Protein AF-A0A7S1ERG4-F1 (afdb_monomer_lite)

Foldseek 3Di:
DDDDPDDDDDDDDDDDDDPVVVVLLPCLQDPVVLVVCLVVLLPDDADDDDPVNVCVLPVDPDQVSLLVVQLVCLSRVLSVLSNLLVCLCVDPPCSVVDPVSVVVSSLSSSLSSVSVVQDRRDGPVSSVVSVVSVVVSVVVPPD

Sequence (143 aa):
MVGVVELGRRMGASVGGTALGKGIVQNVTENREAMELLPQYARLRQTPMSLSTLLDFGLHPTPARVLLSAKFLHHELAVRLAHRAHELAALPLGLSGARSVKKVRRMYEASFAAMLALPRPKDNSTEMVLADTLTTMLHKHED

Structure (mmCIF, N/CA/C/O backbone):
data_AF-A0A7S1ERG4-F1
#
_entry.id   AF-A0A7S1ERG4-F1
#
loop_
_atom_site.group_PDB
_atom_site.id
_atom_site.type_symbol
_atom_site.label_atom_id
_atom_site.label_alt_id
_atom_site.label_comp_id
_atom_site.label_asym_id
_atom_site.label_entity_id
_atom_site.label_seq_id
_atom_site.pdbx_PDB_ins_code
_atom_site.Cartn_x
_atom_site.Cartn_y
_atom_site.Cartn_z
_atom_site.occupancy
_atom_site.B_iso_or_equiv
_atom_site.auth_seq_id
_atom_site.auth_comp_id
_atom_site.auth_asym_id
_atom_site.auth_atom_id
_atom_site.pdbx_PDB_model_num
ATOM 1 N N . MET A 1 1 ? -5.151 23.966 -36.530 1.00 38.12 1 MET A N 1
ATOM 2 C CA . MET A 1 1 ? -4.372 23.344 -35.440 1.00 38.12 1 MET A CA 1
ATOM 3 C C . MET A 1 1 ? -5.340 22.547 -34.574 1.00 38.12 1 MET A C 1
ATOM 5 O O . MET A 1 1 ? -5.814 23.037 -33.563 1.00 38.12 1 MET A O 1
ATOM 9 N N . VAL A 1 2 ? -5.735 21.370 -35.064 1.00 35.53 2 VAL A N 1
ATOM 10 C CA . VAL A 1 2 ? -6.623 20.403 -34.400 1.00 35.53 2 VAL A CA 1
ATOM 11 C C . VAL A 1 2 ? -6.196 19.038 -34.932 1.00 35.53 2 VAL A C 1
ATOM 13 O O . VAL A 1 2 ? -6.111 18.889 -36.149 1.00 35.53 2 VAL A O 1
ATOM 16 N N . GLY A 1 3 ? -5.908 18.076 -34.057 1.00 31.20 3 GLY A N 1
ATOM 17 C CA . GLY A 1 3 ? -5.756 16.681 -34.469 1.00 31.20 3 GLY A CA 1
ATOM 18 C C . GLY A 1 3 ? -4.662 15.922 -33.737 1.00 31.20 3 GLY A C 1
ATOM 19 O O . GLY A 1 3 ? -3.570 15.823 -34.273 1.00 31.20 3 GLY A O 1
ATOM 20 N N . VAL A 1 4 ? -4.991 15.357 -32.569 1.00 36.06 4 VAL A N 1
ATOM 21 C CA . VAL A 1 4 ? -4.544 14.015 -32.135 1.00 36.06 4 VAL A CA 1
ATOM 22 C C . VAL A 1 4 ? -5.571 13.465 -31.126 1.00 36.06 4 VAL A C 1
ATOM 24 O O . VAL A 1 4 ? -5.299 13.329 -29.940 1.00 36.06 4 VAL A O 1
ATOM 27 N N . VAL A 1 5 ? -6.795 13.197 -31.576 1.00 41.62 5 VAL A N 1
AT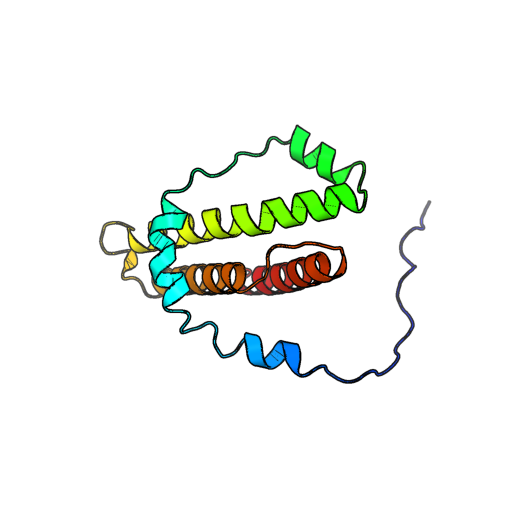OM 28 C CA . VAL A 1 5 ? -7.753 12.341 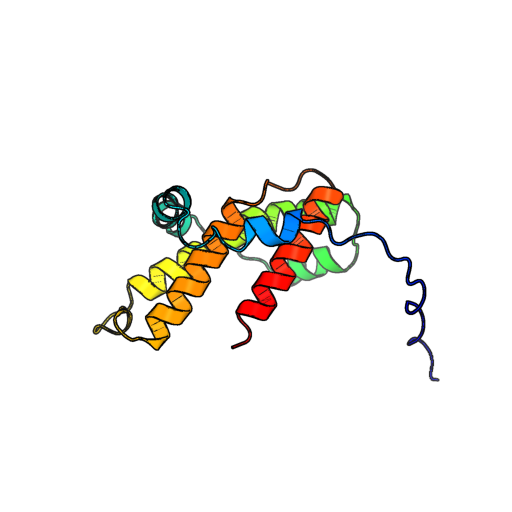-30.856 1.00 41.62 5 VAL A CA 1
ATOM 29 C C . VAL A 1 5 ? -8.455 11.533 -31.935 1.00 41.62 5 VAL A C 1
ATOM 31 O O . VAL A 1 5 ? -9.449 12.010 -32.450 1.00 41.62 5 VAL A O 1
ATOM 34 N N . GLU A 1 6 ? -7.852 10.423 -32.375 1.00 37.47 6 GLU A N 1
ATOM 35 C CA . GLU A 1 6 ? -8.539 9.294 -33.031 1.00 37.47 6 GLU A CA 1
ATOM 36 C C . GLU A 1 6 ? -7.516 8.187 -33.371 1.00 37.47 6 GLU A C 1
ATOM 38 O O . GLU A 1 6 ? -7.016 8.109 -34.490 1.00 37.47 6 GLU A O 1
ATOM 43 N N . LEU A 1 7 ? -7.163 7.312 -32.424 1.00 36.34 7 LEU A N 1
ATOM 44 C CA . LEU A 1 7 ? -6.652 5.984 -32.788 1.00 36.34 7 LEU A CA 1
ATOM 45 C C . LEU A 1 7 ? -6.818 5.007 -31.624 1.00 36.34 7 LEU A C 1
ATOM 47 O O . LEU A 1 7 ? -6.097 5.070 -30.635 1.00 36.34 7 LEU A O 1
ATOM 51 N N . GLY A 1 8 ? -7.788 4.101 -31.741 1.00 33.22 8 GLY A N 1
ATOM 52 C CA . GLY A 1 8 ? -7.941 3.011 -30.774 1.00 33.22 8 GLY A CA 1
ATOM 53 C C . GLY A 1 8 ? -9.320 2.368 -30.689 1.00 33.22 8 GLY A C 1
ATOM 54 O O . GLY A 1 8 ? -9.494 1.419 -29.932 1.00 33.22 8 GLY A O 1
ATOM 55 N N . ARG A 1 9 ? -10.314 2.826 -31.459 1.00 40.31 9 ARG A N 1
ATOM 56 C CA . ARG A 1 9 ? -11.642 2.205 -31.489 1.00 40.31 9 ARG A CA 1
ATOM 57 C C . ARG A 1 9 ? -11.854 1.454 -32.799 1.00 40.31 9 ARG A C 1
ATOM 59 O O . ARG A 1 9 ? -12.302 2.055 -33.766 1.00 40.31 9 ARG A O 1
ATOM 66 N N . ARG A 1 10 ? -11.548 0.148 -32.802 1.00 38.62 10 ARG A N 1
ATOM 67 C CA . ARG A 1 10 ? -12.220 -0.938 -33.560 1.00 38.62 10 ARG A CA 1
ATOM 68 C C . ARG A 1 10 ? -11.312 -2.163 -33.663 1.00 38.62 10 ARG A C 1
ATOM 70 O O . ARG A 1 10 ? -10.428 -2.181 -34.499 1.00 38.62 10 ARG A O 1
ATOM 77 N N . MET A 1 11 ? -11.603 -3.193 -32.873 1.00 36.84 11 MET A N 1
ATOM 78 C CA . MET A 1 11 ? -11.817 -4.568 -33.347 1.00 36.84 11 MET A CA 1
ATOM 79 C C . MET A 1 11 ? -12.467 -5.344 -32.199 1.00 36.84 11 MET A C 1
ATOM 81 O O . MET A 1 11 ? -11.810 -5.778 -31.260 1.00 36.84 11 MET A O 1
ATOM 85 N N . GLY A 1 12 ? -13.794 -5.463 -32.259 1.00 34.94 12 GLY A N 1
ATOM 86 C CA . GLY A 1 12 ? -14.520 -6.447 -31.473 1.00 34.94 12 GLY A CA 1
ATOM 87 C C . GLY A 1 12 ? -14.292 -7.816 -32.097 1.00 34.94 12 GLY A C 1
ATOM 88 O O . GLY A 1 12 ? -14.800 -8.089 -33.180 1.00 34.94 12 GLY A O 1
ATOM 89 N N . ALA A 1 13 ? -13.534 -8.658 -31.406 1.00 34.44 13 ALA A N 1
ATOM 90 C CA . ALA A 1 13 ? -13.564 -10.097 -31.581 1.00 34.44 13 ALA A CA 1
ATOM 91 C C . ALA A 1 13 ? -13.995 -10.693 -30.241 1.00 34.44 13 ALA A C 1
ATOM 93 O O . ALA A 1 13 ? -13.302 -10.585 -29.232 1.00 34.44 13 ALA A O 1
ATOM 94 N N . SER A 1 14 ? -15.197 -11.261 -30.253 1.00 42.09 14 SER A N 1
ATOM 95 C CA . SER A 1 14 ? -15.728 -12.143 -29.223 1.00 42.09 14 SER A CA 1
ATOM 96 C C . SER A 1 14 ? -14.719 -13.256 -28.926 1.00 42.09 14 SER A C 1
ATOM 98 O O . SER A 1 14 ? -14.499 -14.126 -29.766 1.00 42.09 14 SER A O 1
ATOM 100 N N . VAL A 1 15 ? -14.117 -13.228 -27.737 1.00 41.00 15 VAL A N 1
ATOM 101 C CA . VAL A 1 15 ? -13.436 -14.375 -27.128 1.00 41.00 15 VAL A CA 1
ATOM 102 C C . VAL A 1 15 ? -13.878 -14.422 -25.669 1.00 41.00 15 VAL A C 1
ATOM 104 O O . VAL A 1 15 ? -13.925 -13.400 -24.987 1.00 41.00 15 VAL A O 1
ATOM 107 N N . GLY A 1 16 ? -14.321 -15.609 -25.261 1.00 33.12 16 GLY A N 1
ATOM 108 C CA . GLY A 1 16 ? -15.156 -15.864 -24.096 1.00 33.12 16 GLY A CA 1
ATOM 109 C C . GLY A 1 16 ? -14.672 -15.246 -22.788 1.00 33.12 16 GLY A C 1
ATOM 110 O O . GLY A 1 16 ? -13.482 -15.163 -22.504 1.00 33.12 16 GLY A O 1
ATOM 111 N N . GLY A 1 17 ? -15.651 -14.860 -21.968 1.00 33.78 17 GLY A N 1
ATOM 112 C CA . GLY A 1 17 ? -15.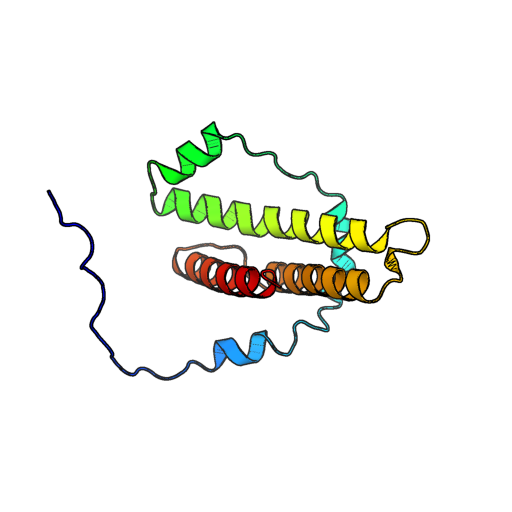440 -14.449 -20.589 1.00 33.78 17 GLY A CA 1
ATOM 113 C C . GLY A 1 17 ? -14.706 -15.538 -19.814 1.00 33.78 17 GLY A C 1
ATOM 114 O O . GLY A 1 17 ? -15.290 -16.547 -19.420 1.00 33.78 17 GLY A O 1
ATOM 115 N N . THR A 1 18 ? -13.416 -15.313 -19.597 1.00 37.62 18 THR A N 1
ATOM 116 C CA . THR A 1 18 ? -12.557 -16.158 -18.783 1.00 37.62 18 THR A CA 1
ATOM 117 C C . THR A 1 18 ? -13.064 -16.132 -17.343 1.00 37.62 18 THR A C 1
ATOM 119 O O . THR A 1 18 ? -12.978 -15.124 -16.641 1.00 37.62 18 THR A O 1
ATOM 122 N N . ALA A 1 19 ? -13.585 -17.270 -16.889 1.00 39.44 19 ALA A N 1
ATOM 123 C CA . ALA A 1 19 ? -14.109 -17.509 -15.545 1.00 39.44 19 ALA A CA 1
ATOM 124 C C . ALA A 1 19 ? -13.084 -17.303 -14.401 1.00 39.44 19 ALA A C 1
ATOM 126 O O . ALA A 1 19 ? -13.444 -17.405 -13.231 1.00 39.44 19 ALA A O 1
ATOM 127 N N . LEU A 1 20 ? -11.828 -16.960 -14.714 1.00 44.00 20 LEU A N 1
ATOM 128 C CA . LEU A 1 20 ? -10.751 -16.722 -13.748 1.00 44.00 20 LEU A CA 1
ATOM 129 C C . LEU A 1 20 ? -10.942 -15.436 -12.924 1.00 44.00 20 LEU A C 1
ATOM 131 O O . LEU A 1 20 ? -10.543 -15.393 -11.765 1.00 44.00 20 LEU A O 1
ATOM 135 N N . GLY A 1 21 ? -11.604 -14.410 -13.472 1.00 35.16 21 GLY A N 1
ATOM 136 C CA . GLY A 1 21 ? -11.796 -13.131 -12.771 1.00 35.16 21 GLY A CA 1
ATOM 137 C C . GLY A 1 21 ? -12.912 -13.140 -11.719 1.00 35.16 21 GLY A C 1
ATOM 138 O O . GLY A 1 21 ? -12.869 -12.370 -10.764 1.00 35.16 21 GLY A O 1
ATOM 139 N N . LYS A 1 22 ? -13.913 -14.021 -11.856 1.00 35.56 22 LYS A N 1
ATOM 140 C CA . LYS A 1 22 ? -15.075 -14.054 -10.945 1.00 35.56 22 LYS A CA 1
ATOM 141 C C . LYS A 1 22 ? -14.810 -14.836 -9.654 1.00 35.56 22 LYS A C 1
ATOM 143 O O . LYS A 1 22 ? -15.377 -14.488 -8.624 1.00 35.56 22 LYS A O 1
ATOM 148 N N . GLY A 1 23 ? -13.928 -15.839 -9.691 1.00 30.53 23 GLY A N 1
ATOM 149 C CA . GLY A 1 23 ? -13.606 -16.675 -8.526 1.00 30.53 23 GLY A CA 1
ATOM 150 C C . GLY A 1 23 ? -12.715 -15.993 -7.482 1.00 30.53 23 GLY A C 1
ATOM 151 O O . GLY A 1 23 ? -12.801 -16.311 -6.302 1.00 30.53 23 GLY A O 1
ATOM 152 N N . ILE A 1 24 ? -11.900 -15.015 -7.889 1.00 48.56 24 ILE A N 1
ATOM 153 C CA . ILE A 1 24 ? -10.972 -14.322 -6.980 1.00 48.56 24 ILE A CA 1
ATOM 154 C C . ILE A 1 24 ? -11.717 -13.311 -6.097 1.00 48.56 24 ILE A C 1
ATOM 156 O O . ILE A 1 24 ? -11.349 -13.100 -4.947 1.00 48.56 24 ILE A O 1
ATOM 160 N N . VAL A 1 25 ? -12.799 -12.708 -6.599 1.00 49.03 25 VAL A N 1
ATOM 161 C CA . VAL A 1 25 ? -13.449 -11.555 -5.951 1.00 49.03 25 VAL A CA 1
ATOM 162 C C . VAL A 1 25 ? -14.399 -11.958 -4.814 1.00 49.03 25 VAL A C 1
ATOM 164 O O . VAL A 1 25 ? -14.637 -11.147 -3.923 1.00 49.03 25 VAL A O 1
ATOM 167 N N . GLN A 1 26 ? -14.903 -13.199 -4.787 1.00 40.25 26 GLN A N 1
ATOM 168 C CA . GLN A 1 26 ? -15.856 -13.644 -3.756 1.00 40.25 26 GLN A CA 1
ATOM 169 C C . GLN A 1 26 ? -15.209 -14.202 -2.473 1.00 40.25 26 GLN A C 1
ATOM 171 O O . GLN A 1 26 ? -15.888 -14.267 -1.457 1.00 40.25 26 GLN A O 1
ATOM 176 N N . ASN A 1 27 ? -13.901 -14.495 -2.469 1.00 40.78 27 ASN A N 1
ATOM 177 C CA . ASN A 1 27 ? -13.188 -15.026 -1.291 1.00 40.78 27 ASN A CA 1
ATOM 178 C C . ASN A 1 27 ? -12.318 -13.989 -0.547 1.00 40.78 27 ASN A C 1
ATOM 180 O O . ASN A 1 27 ? -11.634 -14.327 0.416 1.00 40.78 27 ASN A O 1
ATOM 184 N N . VAL A 1 28 ? -12.332 -12.711 -0.950 1.00 51.66 28 VAL A N 1
ATOM 185 C CA . VAL A 1 28 ? -11.451 -11.666 -0.370 1.00 51.66 28 VAL A CA 1
ATOM 186 C C . VAL A 1 28 ? -11.854 -11.274 1.063 1.00 51.66 28 VAL A C 1
ATOM 188 O O . VAL A 1 28 ? -11.113 -10.583 1.755 1.00 51.66 28 VAL A O 1
ATOM 191 N N . THR A 1 29 ? -13.007 -11.734 1.551 1.00 45.31 29 THR A N 1
ATOM 192 C CA . THR A 1 29 ? -13.503 -11.410 2.897 1.00 45.31 29 THR A CA 1
ATOM 193 C C . THR A 1 29 ? -12.907 -12.293 4.005 1.00 45.31 29 THR A C 1
ATOM 195 O O . THR A 1 29 ? -13.053 -11.953 5.173 1.00 45.31 29 THR A O 1
ATOM 198 N N . GLU A 1 30 ? 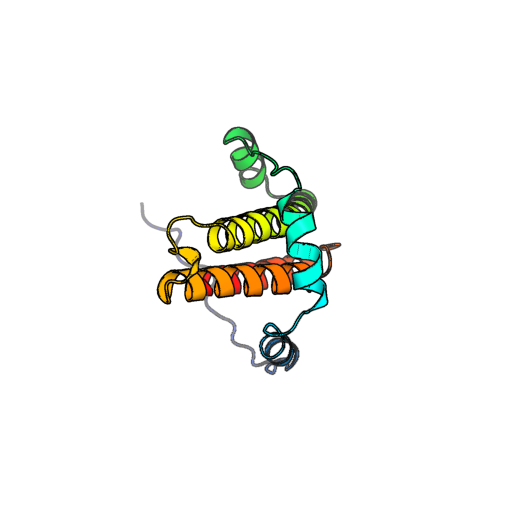-12.165 -13.361 3.683 1.00 54.50 30 GLU A N 1
ATOM 199 C CA . GLU A 1 30 ? -11.639 -14.297 4.694 1.00 54.50 30 GLU A CA 1
ATOM 200 C C . GLU A 1 30 ? -10.189 -14.741 4.444 1.00 54.50 30 GLU A C 1
ATOM 202 O O . GLU A 1 30 ? -9.818 -15.875 4.738 1.00 54.50 30 GLU A O 1
ATOM 207 N N . ASN A 1 31 ? -9.310 -13.867 3.939 1.00 71.75 31 ASN A N 1
ATOM 208 C CA . ASN A 1 31 ? -7.881 -14.194 3.973 1.00 71.75 31 ASN A CA 1
ATOM 209 C C . ASN A 1 31 ? -7.323 -13.953 5.389 1.00 71.75 31 ASN A C 1
ATOM 211 O O . ASN A 1 31 ? -6.732 -12.911 5.685 1.00 71.75 31 ASN A O 1
ATOM 215 N N . ARG A 1 32 ? -7.569 -14.920 6.282 1.00 84.06 32 ARG A N 1
ATOM 216 C CA . ARG A 1 32 ? -7.088 -14.916 7.671 1.00 84.06 32 ARG A CA 1
ATOM 217 C C . ARG A 1 32 ? -5.572 -14.725 7.739 1.00 84.06 32 ARG A C 1
ATOM 219 O O . ARG A 1 32 ? -5.107 -13.937 8.556 1.00 84.06 32 ARG A O 1
ATOM 226 N N . GLU A 1 33 ? -4.831 -15.367 6.838 1.00 90.12 33 GLU A N 1
ATOM 227 C CA . GLU A 1 33 ? -3.371 -15.246 6.755 1.00 90.12 33 GLU A CA 1
ATOM 228 C C . GLU A 1 33 ? -2.950 -13.802 6.459 1.00 90.12 33 GLU A C 1
ATOM 230 O O . GLU A 1 33 ? -2.071 -13.255 7.123 1.00 90.12 33 GLU A O 1
ATOM 235 N N . ALA A 1 34 ? -3.625 -13.131 5.518 1.00 92.81 34 ALA A N 1
ATOM 236 C CA . ALA A 1 34 ? -3.364 -11.722 5.244 1.00 92.81 34 ALA A CA 1
ATOM 237 C C . ALA A 1 34 ? -3.602 -10.861 6.492 1.00 92.81 34 ALA A C 1
ATOM 239 O O . ALA A 1 34 ? -2.763 -10.033 6.839 1.00 92.81 34 ALA A O 1
ATOM 240 N N . MET A 1 35 ? -4.705 -11.070 7.214 1.00 94.81 35 MET A N 1
ATOM 241 C CA . MET A 1 35 ? -4.997 -10.286 8.421 1.00 94.81 35 MET A CA 1
ATOM 242 C C . MET A 1 35 ? -3.973 -10.509 9.544 1.00 94.81 35 MET A C 1
ATOM 244 O O . MET A 1 35 ? -3.663 -9.567 10.273 1.00 94.81 35 MET A O 1
ATOM 248 N N . GLU A 1 36 ? -3.388 -11.704 9.648 1.00 95.56 36 GLU A N 1
ATOM 249 C CA . GLU A 1 36 ? -2.295 -12.001 10.587 1.00 95.56 36 GLU A CA 1
ATOM 250 C C . GLU A 1 36 ? -0.987 -11.266 10.221 1.00 95.56 36 GLU A C 1
ATOM 252 O O . GLU A 1 36 ? -0.221 -10.868 11.104 1.00 95.56 36 GLU A O 1
ATOM 257 N N . LEU A 1 37 ? -0.751 -11.010 8.929 1.00 97.06 37 LEU A N 1
ATOM 258 C CA . LEU A 1 37 ? 0.413 -10.265 8.435 1.00 97.06 37 LEU A CA 1
ATOM 259 C C . LEU A 1 37 ? 0.250 -8.743 8.515 1.00 97.06 37 LEU A C 1
ATOM 261 O O . LEU A 1 37 ? 1.251 -8.021 8.537 1.00 97.06 37 LEU A O 1
ATOM 265 N N . LEU A 1 38 ? -0.980 -8.231 8.582 1.00 97.56 38 LEU A N 1
ATOM 266 C CA . LEU A 1 38 ? -1.265 -6.793 8.549 1.00 97.56 38 LEU A CA 1
ATOM 267 C C . LEU A 1 38 ? -0.460 -5.992 9.592 1.00 97.56 38 LEU A C 1
ATOM 269 O O . LEU A 1 38 ? 0.191 -5.019 9.198 1.00 97.56 38 LEU A O 1
ATOM 273 N N . PRO A 1 39 ? -0.394 -6.383 10.884 1.00 97.38 39 PRO A N 1
ATOM 274 C CA . PRO A 1 39 ? 0.397 -5.647 11.872 1.00 97.38 39 PRO A CA 1
ATOM 275 C C . PRO A 1 39 ? 1.900 -5.647 11.572 1.00 97.38 39 PRO A C 1
ATOM 277 O O . PRO A 1 39 ? 2.600 -4.714 11.959 1.00 97.38 39 PRO A O 1
ATOM 280 N N . GLN A 1 40 ? 2.410 -6.680 10.894 1.00 97.88 40 GLN A N 1
ATOM 281 C CA . GLN A 1 40 ? 3.818 -6.761 10.500 1.00 97.88 40 GLN A CA 1
ATOM 282 C C . GLN A 1 40 ? 4.105 -5.771 9.366 1.00 97.88 40 GLN A C 1
ATOM 284 O O . GLN A 1 40 ? 5.049 -4.989 9.459 1.00 97.88 40 GLN A O 1
ATOM 289 N N . TYR A 1 41 ? 3.240 -5.731 8.347 1.00 98.31 41 TYR A N 1
ATOM 290 C CA . TYR A 1 41 ? 3.338 -4.770 7.244 1.00 98.31 41 TYR A CA 1
ATOM 291 C C . TYR A 1 41 ? 3.164 -3.320 7.712 1.00 98.31 41 TYR A C 1
ATOM 293 O O . TYR A 1 41 ? 3.878 -2.438 7.241 1.00 98.31 41 TYR A O 1
ATOM 301 N N . ALA A 1 42 ? 2.288 -3.070 8.688 1.00 98.06 42 ALA A N 1
ATOM 302 C CA . ALA A 1 42 ? 2.095 -1.746 9.281 1.00 98.06 42 ALA A CA 1
ATOM 303 C C . ALA A 1 42 ? 3.331 -1.223 10.047 1.00 98.06 42 ALA A C 1
ATOM 305 O O . ALA A 1 42 ? 3.434 -0.030 10.310 1.00 98.06 42 ALA A O 1
ATOM 306 N N . ARG A 1 43 ? 4.291 -2.090 10.398 1.00 97.94 43 ARG A N 1
ATOM 307 C CA . ARG A 1 43 ? 5.568 -1.694 11.023 1.00 97.94 43 ARG A CA 1
ATOM 308 C C . ARG A 1 43 ? 6.682 -1.445 10.010 1.00 97.94 43 ARG A C 1
ATOM 310 O O . ARG A 1 43 ? 7.717 -0.890 10.375 1.00 97.94 43 ARG A O 1
ATOM 317 N N . LEU A 1 44 ? 6.499 -1.859 8.755 1.00 98.38 44 LEU A N 1
ATOM 318 C CA . LEU A 1 44 ? 7.481 -1.616 7.705 1.00 98.38 44 LEU A CA 1
ATOM 319 C C . LEU A 1 44 ? 7.550 -0.120 7.388 1.00 98.38 44 LEU A C 1
ATOM 321 O O . LEU A 1 44 ? 6.545 0.595 7.407 1.00 98.38 44 LEU A O 1
ATOM 325 N N . ARG A 1 45 ? 8.757 0.357 7.086 1.00 98.06 45 ARG A N 1
ATOM 326 C CA . ARG A 1 45 ? 8.987 1.748 6.699 1.00 98.06 45 ARG A CA 1
ATOM 327 C C . ARG A 1 45 ? 8.492 1.968 5.269 1.00 98.06 45 ARG A C 1
ATOM 329 O O . ARG A 1 45 ? 8.924 1.268 4.362 1.00 98.06 45 ARG A O 1
ATOM 336 N N . GLN A 1 46 ? 7.641 2.973 5.078 1.00 97.94 46 GLN A N 1
ATOM 337 C CA . GLN A 1 46 ? 7.215 3.417 3.749 1.00 97.94 46 GLN A CA 1
ATOM 338 C C . GLN A 1 46 ? 8.386 4.054 2.996 1.00 97.94 46 GLN A C 1
ATOM 340 O O . GLN A 1 46 ? 9.175 4.809 3.578 1.00 97.94 46 GLN A O 1
ATOM 345 N N . THR A 1 47 ? 8.474 3.788 1.697 1.00 97.25 47 THR A N 1
ATOM 346 C CA . THR A 1 47 ? 9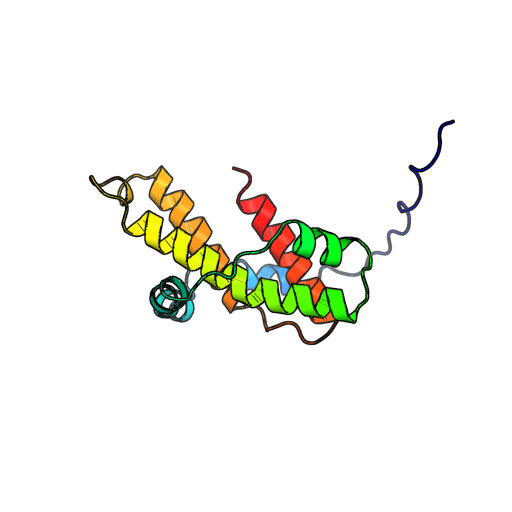.498 4.375 0.835 1.00 97.25 47 THR A CA 1
ATOM 347 C C . THR A 1 47 ? 9.003 5.725 0.312 1.00 97.25 47 THR A C 1
ATOM 349 O O . THR A 1 47 ? 8.035 5.765 -0.455 1.00 97.25 47 THR A O 1
ATOM 352 N N . PRO A 1 48 ? 9.615 6.859 0.702 1.00 95.69 48 PRO A N 1
ATOM 353 C CA . PRO A 1 48 ? 9.253 8.148 0.129 1.00 95.69 48 PRO A CA 1
ATOM 354 C C . PRO A 1 48 ? 9.695 8.215 -1.337 1.00 95.69 48 PRO A C 1
ATOM 356 O O . PRO A 1 48 ? 10.782 7.759 -1.689 1.00 95.69 48 PRO A O 1
ATOM 359 N N . MET A 1 49 ? 8.865 8.821 -2.186 1.00 93.00 49 MET A N 1
ATOM 360 C CA . MET A 1 49 ? 9.209 9.117 -3.576 1.00 93.00 49 MET A CA 1
ATOM 361 C C . MET A 1 49 ? 9.301 10.624 -3.777 1.00 93.00 49 MET A C 1
ATOM 363 O O . MET A 1 49 ? 8.417 11.367 -3.356 1.00 93.00 49 MET A O 1
ATOM 367 N N . SER A 1 50 ? 10.379 11.063 -4.427 1.00 95.50 50 SER A N 1
ATOM 368 C CA . SER A 1 50 ? 10.529 12.454 -4.847 1.00 95.50 50 SER A CA 1
ATOM 369 C C . SER A 1 50 ? 9.784 12.705 -6.160 1.00 95.50 50 SER A C 1
ATOM 371 O O . SER A 1 50 ? 9.574 11.785 -6.954 1.00 95.50 50 SER A O 1
ATOM 373 N N . LEU A 1 51 ? 9.438 13.967 -6.426 1.00 94.69 51 LEU A N 1
ATOM 374 C CA . LEU A 1 51 ? 8.857 14.359 -7.713 1.00 94.69 51 LEU A CA 1
ATOM 375 C C . LEU A 1 51 ? 9.804 14.072 -8.888 1.00 94.69 51 LEU A C 1
ATOM 377 O O . LEU A 1 51 ? 9.340 13.626 -9.932 1.00 94.69 51 LEU A O 1
ATOM 381 N N . SER A 1 52 ? 11.120 14.255 -8.707 1.00 94.12 52 SER A N 1
ATOM 382 C CA . SER A 1 52 ? 12.120 13.901 -9.728 1.00 94.12 52 SER A CA 1
ATOM 383 C C . SER A 1 52 ? 12.053 12.415 -10.064 1.00 94.12 52 SER A C 1
ATOM 385 O O . SER A 1 52 ? 11.981 12.047 -11.226 1.00 94.12 52 SER A O 1
ATOM 387 N N . THR A 1 53 ? 11.991 11.558 -9.042 1.00 90.88 53 THR A N 1
ATOM 388 C CA . THR A 1 53 ? 11.902 10.106 -9.225 1.00 90.88 53 THR A CA 1
ATOM 389 C C . THR A 1 53 ? 10.641 9.715 -9.996 1.00 90.88 53 THR A C 1
ATOM 391 O O . THR A 1 53 ? 10.711 8.893 -10.906 1.00 90.88 53 THR A O 1
ATOM 394 N N . LEU A 1 54 ? 9.492 10.315 -9.665 1.00 92.12 54 LEU A N 1
ATOM 395 C CA . LEU A 1 54 ? 8.235 10.084 -10.386 1.00 92.12 54 LEU A CA 1
ATOM 396 C C . LEU A 1 54 ? 8.333 10.504 -11.857 1.00 92.12 54 LEU A C 1
ATOM 398 O O . LEU A 1 54 ? 7.899 9.762 -12.739 1.00 92.12 54 LEU A O 1
ATOM 402 N N . LEU A 1 55 ? 8.935 11.664 -12.122 1.00 92.44 55 LEU A N 1
ATOM 403 C CA . LEU A 1 55 ? 9.162 12.154 -13.477 1.00 92.44 55 LEU A CA 1
ATOM 404 C C . LEU A 1 55 ? 10.078 11.202 -14.264 1.00 92.44 55 LEU A C 1
ATOM 406 O O . LEU A 1 55 ? 9.754 10.826 -15.389 1.00 92.44 55 LEU A O 1
ATOM 410 N N . ASP A 1 56 ? 11.164 10.730 -13.652 1.00 87.50 56 ASP A N 1
ATOM 411 C CA . ASP A 1 56 ? 12.110 9.795 -14.268 1.00 87.50 56 ASP A CA 1
ATOM 412 C C . ASP A 1 56 ? 11.481 8.433 -14.596 1.00 87.50 56 ASP A C 1
ATOM 414 O O . ASP A 1 56 ? 11.918 7.752 -15.531 1.00 87.50 56 ASP A O 1
ATOM 418 N N . PHE A 1 57 ? 10.467 8.002 -13.840 1.00 86.06 57 PHE A N 1
ATOM 419 C CA . PHE A 1 57 ? 9.687 6.809 -14.174 1.00 86.06 57 PHE A CA 1
ATOM 420 C C . PHE A 1 57 ? 8.815 7.022 -15.418 1.00 86.06 57 PHE A C 1
ATOM 422 O O . PHE A 1 57 ? 8.711 6.109 -16.237 1.00 86.06 57 PHE A O 1
ATOM 429 N N . GLY A 1 58 ? 8.213 8.206 -15.565 1.00 85.81 58 GLY A N 1
ATOM 430 C CA . GLY A 1 58 ? 7.251 8.509 -16.628 1.00 85.81 58 GLY A CA 1
ATOM 431 C C . GLY A 1 58 ? 7.861 8.971 -17.955 1.00 85.81 58 GLY A C 1
ATOM 432 O O . GLY A 1 58 ? 7.297 8.681 -19.004 1.00 85.81 58 GLY A O 1
ATOM 433 N N . LEU A 1 59 ? 9.005 9.665 -17.937 1.00 89.81 59 LEU A N 1
ATOM 434 C CA . LEU A 1 59 ? 9.579 10.272 -19.149 1.00 89.81 59 LEU A CA 1
ATOM 435 C C . LEU A 1 59 ? 10.116 9.256 -20.165 1.00 89.81 59 LEU A C 1
ATOM 437 O O . LEU A 1 59 ? 10.063 9.502 -21.366 1.00 89.81 59 LEU A O 1
ATOM 441 N N . HIS A 1 60 ? 10.646 8.124 -19.699 1.00 85.56 60 HIS A N 1
ATOM 442 C CA . HIS A 1 60 ? 11.300 7.133 -20.558 1.00 85.56 60 HIS A CA 1
ATOM 443 C C . HIS A 1 60 ? 10.822 5.717 -20.212 1.00 85.56 60 HIS A C 1
ATOM 445 O O . HIS A 1 60 ? 11.585 4.939 -19.627 1.00 85.56 60 HIS A O 1
ATOM 451 N N . PRO A 1 61 ? 9.562 5.362 -20.524 1.00 88.44 61 PRO A N 1
ATOM 452 C CA . PRO A 1 61 ? 9.031 4.049 -20.200 1.00 88.44 61 PRO A CA 1
ATOM 453 C C . PRO A 1 61 ? 9.739 2.979 -21.037 1.00 88.44 61 PRO A C 1
ATOM 455 O O . PRO A 1 61 ? 9.725 2.999 -22.265 1.00 88.44 61 PRO A O 1
ATOM 458 N N . THR A 1 62 ? 10.355 2.014 -20.359 1.00 92.81 62 THR A N 1
ATOM 459 C CA . THR A 1 62 ? 10.874 0.786 -20.975 1.00 92.81 62 THR A CA 1
ATOM 460 C C . THR A 1 62 ? 10.238 -0.416 -20.284 1.00 92.81 62 THR A C 1
ATOM 462 O O . THR A 1 62 ? 9.898 -0.306 -19.102 1.00 92.81 62 THR A O 1
ATOM 465 N N . PRO A 1 63 ? 10.121 -1.585 -20.941 1.00 92.44 63 PRO A N 1
ATOM 466 C CA . PRO A 1 63 ? 9.560 -2.778 -20.303 1.00 92.44 63 PRO A CA 1
ATOM 467 C C . PRO A 1 63 ? 10.245 -3.128 -18.972 1.00 92.44 63 PRO A C 1
ATOM 469 O O . PRO A 1 63 ? 9.590 -3.477 -17.995 1.00 92.44 63 PRO A O 1
ATOM 472 N N . ALA A 1 64 ? 11.567 -2.941 -18.892 1.00 92.19 64 ALA A N 1
ATOM 473 C CA . ALA A 1 64 ? 12.326 -3.151 -17.663 1.00 92.19 64 ALA A CA 1
ATOM 474 C C . ALA A 1 64 ? 11.952 -2.157 -16.546 1.00 92.19 64 ALA A C 1
ATOM 476 O O . ALA A 1 64 ? 11.845 -2.556 -15.386 1.00 92.19 64 ALA A O 1
ATOM 477 N N . ARG A 1 65 ? 11.734 -0.874 -16.876 1.00 92.62 65 ARG A N 1
ATOM 478 C CA . ARG A 1 65 ? 11.324 0.155 -15.902 1.00 92.62 65 ARG A CA 1
ATOM 479 C C . ARG A 1 65 ? 9.879 -0.032 -15.445 1.00 92.62 65 ARG A C 1
ATOM 481 O O . ARG A 1 65 ? 9.615 0.148 -14.261 1.00 92.62 65 ARG A O 1
ATOM 488 N N . VAL A 1 66 ? 8.986 -0.444 -16.344 1.00 93.25 66 VAL A N 1
ATOM 489 C CA . VAL A 1 66 ? 7.594 -0.798 -16.016 1.00 93.25 66 VAL A CA 1
ATOM 490 C C . VAL A 1 66 ? 7.558 -2.003 -15.076 1.00 93.25 66 VAL A C 1
ATOM 492 O O . VAL A 1 66 ? 6.929 -1.962 -14.024 1.00 93.25 66 VAL A O 1
ATOM 495 N N . LEU A 1 67 ? 8.327 -3.055 -15.365 1.00 95.19 67 LEU A N 1
ATOM 496 C CA . LEU A 1 67 ? 8.416 -4.200 -14.461 1.00 95.19 67 LEU A CA 1
ATOM 497 C C . LEU A 1 67 ? 9.027 -3.822 -13.098 1.00 95.19 67 LEU A C 1
ATOM 499 O O . LEU A 1 67 ? 8.626 -4.358 -12.062 1.00 95.19 67 LEU A O 1
ATOM 503 N N . LEU A 1 68 ? 10.004 -2.909 -13.076 1.00 93.94 68 LEU A N 1
ATOM 504 C CA . LEU A 1 68 ? 10.590 -2.399 -11.836 1.00 93.94 68 LEU A CA 1
ATOM 505 C C . LEU A 1 68 ? 9.565 -1.614 -11.005 1.00 93.94 68 LEU A C 1
ATOM 507 O O . LEU A 1 68 ? 9.461 -1.860 -9.802 1.00 93.94 68 LEU A O 1
ATOM 511 N N . SER A 1 69 ? 8.793 -0.715 -11.625 1.00 93.94 69 SER A N 1
ATOM 512 C CA . SER A 1 69 ? 7.746 0.042 -10.931 1.00 93.94 69 SER A CA 1
ATOM 513 C C . SER A 1 69 ? 6.636 -0.881 -10.429 1.00 93.94 69 SER A C 1
ATOM 515 O O . SER A 1 69 ? 6.217 -0.751 -9.283 1.00 93.94 69 SER A O 1
ATOM 517 N N . ALA A 1 70 ? 6.241 -1.886 -11.210 1.00 96.00 70 ALA A N 1
ATOM 518 C CA . ALA A 1 70 ? 5.270 -2.896 -10.804 1.00 96.00 70 ALA A CA 1
ATOM 519 C C . ALA A 1 70 ? 5.732 -3.692 -9.573 1.00 96.00 70 ALA A C 1
ATOM 521 O O . ALA A 1 70 ? 4.982 -3.861 -8.612 1.00 96.00 70 ALA A O 1
ATOM 522 N N . LYS A 1 71 ? 6.997 -4.135 -9.551 1.00 96.69 71 LYS A N 1
ATOM 523 C CA . LYS A 1 71 ? 7.592 -4.816 -8.386 1.00 96.69 71 LYS A CA 1
ATOM 524 C C . LYS A 1 71 ? 7.652 -3.917 -7.154 1.00 96.69 71 LYS A C 1
ATOM 526 O O . LYS A 1 71 ? 7.452 -4.415 -6.048 1.00 96.69 71 LYS A O 1
ATOM 531 N N . PHE A 1 72 ? 7.960 -2.634 -7.338 1.00 96.19 72 PHE A N 1
ATOM 532 C CA . PHE A 1 72 ? 7.953 -1.651 -6.259 1.00 96.19 72 PHE A CA 1
ATOM 533 C C . PHE A 1 72 ? 6.538 -1.464 -5.703 1.00 96.19 72 PHE A C 1
ATOM 535 O O . PHE A 1 72 ? 6.333 -1.639 -4.505 1.00 96.19 72 PHE A O 1
ATOM 542 N N . LEU A 1 73 ? 5.562 -1.186 -6.572 1.00 96.25 73 LEU A N 1
ATOM 543 C CA . LEU A 1 73 ? 4.168 -0.956 -6.194 1.00 96.25 73 LEU A CA 1
ATOM 544 C C . LEU A 1 73 ? 3.551 -2.171 -5.506 1.00 96.25 73 LEU A C 1
ATOM 546 O O . LEU A 1 73 ? 2.863 -1.996 -4.507 1.00 96.25 73 LEU A O 1
ATOM 550 N N . HIS A 1 74 ? 3.831 -3.388 -5.985 1.00 97.25 74 HIS A N 1
ATOM 551 C CA . HIS A 1 74 ? 3.336 -4.623 -5.368 1.00 97.25 74 HIS A CA 1
ATOM 552 C C . HIS A 1 74 ? 3.656 -4.690 -3.867 1.00 97.25 74 HIS A C 1
ATOM 554 O O . HIS A 1 74 ? 2.773 -4.969 -3.058 1.00 97.25 74 HIS A O 1
ATOM 560 N N . HIS A 1 75 ? 4.889 -4.348 -3.486 1.00 97.44 75 HIS A N 1
ATOM 561 C CA . HIS A 1 75 ? 5.309 -4.320 -2.086 1.00 97.44 75 HIS A CA 1
ATOM 562 C C . HIS A 1 75 ? 4.864 -3.043 -1.356 1.00 97.44 75 HIS A C 1
ATOM 564 O O . HIS A 1 75 ? 4.242 -3.113 -0.296 1.00 97.44 75 HIS A O 1
ATOM 570 N N . GLU A 1 76 ? 5.168 -1.871 -1.918 1.00 98.19 76 GLU A N 1
ATOM 571 C CA . GLU A 1 76 ? 4.952 -0.576 -1.265 1.00 98.19 76 GLU A CA 1
ATOM 572 C C . GLU A 1 76 ? 3.461 -0.296 -1.023 1.00 98.19 76 GLU A C 1
ATOM 574 O O . GLU A 1 76 ? 3.098 0.238 0.027 1.00 98.19 76 GLU A O 1
ATOM 579 N N . LEU A 1 77 ? 2.572 -0.682 -1.948 1.00 97.56 77 LEU A N 1
ATOM 580 C CA . LEU A 1 77 ? 1.131 -0.513 -1.747 1.00 97.56 77 LEU A CA 1
ATOM 581 C C . LEU A 1 77 ? 0.613 -1.406 -0.622 1.00 97.56 77 LEU A C 1
ATOM 583 O O . LEU A 1 77 ? -0.165 -0.927 0.198 1.00 97.56 77 LEU A O 1
ATOM 587 N N . ALA A 1 78 ? 1.072 -2.658 -0.519 1.00 97.88 78 ALA A N 1
ATOM 588 C CA . ALA A 1 78 ? 0.694 -3.527 0.595 1.00 97.88 78 ALA A CA 1
ATOM 589 C C . ALA A 1 78 ? 1.098 -2.905 1.946 1.00 97.88 78 ALA A C 1
ATOM 591 O O . ALA A 1 78 ? 0.285 -2.858 2.870 1.00 97.88 78 ALA A O 1
ATOM 592 N N . VAL A 1 79 ? 2.307 -2.335 2.039 1.00 98.62 79 VAL A N 1
ATOM 593 C CA . VAL A 1 79 ? 2.754 -1.586 3.227 1.00 98.62 79 VAL A CA 1
ATOM 594 C C . VAL A 1 79 ? 1.809 -0.417 3.521 1.00 98.62 79 VAL A C 1
ATOM 596 O O . VAL A 1 79 ? 1.281 -0.310 4.627 1.00 98.62 79 VAL A O 1
ATOM 599 N N . ARG A 1 80 ? 1.534 0.448 2.540 1.00 98.56 80 ARG A N 1
ATOM 600 C CA . ARG A 1 80 ? 0.690 1.640 2.746 1.00 98.56 80 ARG A CA 1
ATOM 601 C C . ARG A 1 80 ? -0.751 1.302 3.120 1.00 98.56 80 ARG A C 1
ATOM 603 O O . ARG A 1 80 ? -1.323 1.974 3.976 1.00 98.56 80 ARG A O 1
ATOM 610 N N . LEU A 1 81 ? -1.333 0.265 2.521 1.00 98.06 81 LEU A N 1
ATOM 611 C CA . LEU A 1 81 ? -2.679 -0.204 2.855 1.00 98.06 81 LEU A CA 1
ATOM 612 C C . LEU A 1 81 ? -2.738 -0.746 4.290 1.00 98.06 81 LEU A C 1
ATOM 614 O O . LEU A 1 81 ? -3.668 -0.409 5.024 1.00 98.06 81 LEU A O 1
ATOM 618 N N . ALA A 1 82 ? -1.726 -1.509 4.720 1.00 98.44 82 ALA A N 1
ATOM 619 C CA . ALA A 1 82 ? -1.634 -2.008 6.091 1.00 98.44 82 ALA A CA 1
ATOM 620 C C . ALA A 1 82 ? -1.529 -0.871 7.117 1.00 98.44 82 ALA A C 1
ATOM 622 O O . ALA A 1 82 ? -2.231 -0.896 8.127 1.00 98.44 82 ALA A O 1
ATOM 623 N N . HIS A 1 83 ? -0.714 0.154 6.834 1.00 98.62 83 HIS A N 1
ATOM 624 C CA . HIS A 1 83 ? -0.645 1.372 7.652 1.00 98.62 83 HIS A CA 1
ATOM 625 C C . HIS A 1 83 ? -2.024 2.023 7.797 1.00 98.62 83 HIS A C 1
ATOM 627 O O . HIS A 1 83 ? -2.472 2.258 8.914 1.00 98.62 83 HIS A O 1
ATOM 633 N N . ARG A 1 84 ? -2.745 2.246 6.689 1.00 98.12 84 ARG A N 1
ATOM 634 C CA . ARG A 1 84 ? -4.072 2.890 6.717 1.00 98.12 84 ARG A CA 1
ATOM 635 C C . ARG A 1 84 ? -5.104 2.072 7.487 1.00 98.12 84 ARG A C 1
ATOM 637 O O . ARG A 1 84 ? -5.827 2.627 8.311 1.00 98.12 84 ARG A O 1
ATOM 644 N N . ALA A 1 85 ? -5.157 0.761 7.264 1.00 97.69 85 ALA A N 1
ATOM 645 C CA . ALA A 1 85 ? -6.047 -0.122 8.012 1.00 97.69 85 ALA A CA 1
ATOM 646 C C . ALA A 1 85 ? -5.733 -0.104 9.520 1.00 97.69 85 ALA A C 1
ATOM 648 O O . ALA A 1 85 ? -6.650 -0.021 10.341 1.00 97.69 85 ALA A O 1
ATOM 649 N N . HIS A 1 86 ? -4.446 -0.125 9.882 1.00 97.75 86 HIS A N 1
ATOM 650 C CA . HIS A 1 86 ? -3.992 -0.071 11.270 1.00 97.75 86 HIS A CA 1
ATOM 651 C C . HIS A 1 86 ? -4.330 1.267 11.945 1.00 97.75 86 HIS A C 1
ATOM 653 O O . HIS A 1 86 ? -4.903 1.274 13.033 1.00 97.75 86 HIS A O 1
ATOM 659 N N . GLU A 1 87 ? -4.061 2.394 11.281 1.00 97.75 87 GLU A N 1
ATOM 660 C CA . GLU A 1 87 ? -4.401 3.737 11.768 1.00 97.75 87 GLU A CA 1
ATOM 661 C C . GLU A 1 87 ? -5.910 3.882 12.013 1.00 97.75 87 GLU A C 1
ATOM 663 O O . GLU A 1 87 ? -6.323 4.346 13.074 1.00 97.75 87 GLU A O 1
ATOM 668 N N . LEU A 1 88 ? -6.746 3.414 11.077 1.00 98.00 88 LEU A N 1
ATOM 669 C CA . LEU A 1 88 ? -8.207 3.447 11.213 1.00 98.00 88 LEU A CA 1
ATOM 670 C C . LEU A 1 88 ? -8.716 2.566 12.364 1.00 98.00 88 LEU A C 1
ATOM 672 O O . LEU A 1 88 ? -9.724 2.893 12.996 1.00 98.00 88 LEU A O 1
ATOM 676 N N . ALA A 1 89 ? -8.036 1.453 12.655 1.00 96.44 89 ALA A N 1
ATOM 677 C CA . ALA A 1 89 ? -8.341 0.615 13.814 1.00 96.44 89 ALA A CA 1
ATOM 678 C C . ALA A 1 89 ? -7.949 1.285 15.142 1.00 96.44 89 ALA A C 1
ATOM 680 O O . ALA A 1 89 ? -8.641 1.092 16.142 1.00 96.44 89 ALA A O 1
ATOM 681 N N . ALA A 1 90 ? -6.878 2.082 15.138 1.00 96.25 90 ALA A N 1
ATOM 682 C CA . ALA A 1 90 ? -6.309 2.742 16.310 1.00 96.25 90 ALA A CA 1
ATOM 683 C C . ALA A 1 90 ? -6.849 4.165 16.564 1.00 96.25 90 ALA A C 1
ATOM 685 O O . ALA A 1 90 ? -6.360 4.850 17.464 1.00 96.25 90 ALA A O 1
ATOM 686 N N . LEU A 1 91 ? -7.850 4.625 15.800 1.00 97.50 91 LEU A N 1
ATOM 687 C CA . LEU A 1 91 ? -8.421 5.963 15.978 1.00 97.50 91 LEU A CA 1
ATOM 688 C C . LEU A 1 91 ? -8.967 6.177 17.407 1.00 97.50 91 LEU A C 1
ATOM 690 O O . LEU A 1 91 ? -9.685 5.313 17.927 1.00 97.50 91 LEU A O 1
ATOM 694 N N . PRO A 1 92 ? -8.685 7.338 18.028 1.00 96.81 92 PRO A N 1
ATOM 695 C CA . PRO A 1 92 ? -9.047 7.609 19.415 1.00 96.81 92 PRO A CA 1
ATOM 696 C C . PRO A 1 92 ? -10.543 7.919 19.582 1.00 96.81 92 PRO A C 1
ATOM 698 O O . PRO A 1 92 ? -11.297 8.022 18.613 1.00 96.81 92 PRO A O 1
ATOM 701 N N . LEU A 1 93 ? -10.972 8.097 20.839 1.00 94.56 93 LEU A N 1
ATOM 702 C CA . LEU A 1 93 ? -12.314 8.583 21.208 1.00 94.56 93 LEU A CA 1
ATOM 703 C C . LEU A 1 93 ? -13.470 7.714 20.674 1.00 94.56 93 LEU A C 1
ATOM 705 O O . LEU A 1 93 ? -14.570 8.202 20.433 1.00 94.56 93 LEU A O 1
ATOM 709 N N . GLY A 1 94 ? -13.219 6.422 20.449 1.00 92.12 94 GLY A N 1
ATOM 710 C CA . GLY A 1 94 ? -14.215 5.497 19.902 1.00 92.12 94 GLY A CA 1
ATOM 711 C C . GLY A 1 94 ? -14.549 5.724 18.423 1.00 92.12 94 GLY A C 1
ATOM 712 O O . GLY A 1 94 ? -15.456 5.068 17.907 1.00 92.12 94 GLY A O 1
ATOM 713 N N . LEU A 1 95 ? -13.817 6.592 17.711 1.00 95.38 95 LEU A N 1
ATOM 714 C CA . LEU A 1 95 ? -14.044 6.864 16.286 1.00 95.38 95 LEU A CA 1
ATOM 715 C C . LEU A 1 95 ? -13.836 5.621 15.414 1.00 95.38 95 LEU A C 1
ATOM 717 O O . LEU A 1 95 ? -14.588 5.412 14.463 1.00 95.38 95 LEU A O 1
ATOM 721 N N . SER A 1 96 ? -12.905 4.736 15.784 1.00 95.44 96 SER A N 1
ATOM 722 C CA . SER A 1 96 ? -12.736 3.413 15.156 1.00 95.44 96 SER A CA 1
ATOM 723 C C . SER A 1 96 ? -14.005 2.544 15.233 1.00 95.44 96 SER A C 1
ATOM 725 O O . SER A 1 96 ? -14.204 1.621 14.439 1.00 95.44 96 SER A O 1
ATOM 727 N N . GLY A 1 97 ? -14.904 2.853 16.173 1.00 95.81 97 GLY A N 1
ATOM 728 C CA . GLY A 1 97 ? -16.202 2.222 16.359 1.00 95.81 97 GLY A CA 1
ATOM 729 C C . GLY A 1 97 ? -17.278 2.667 15.364 1.00 95.81 97 GLY A C 1
ATOM 730 O O . GLY A 1 97 ? -18.234 1.909 15.149 1.00 95.81 97 GLY A O 1
ATOM 731 N N . ALA A 1 98 ? -17.131 3.846 14.749 1.00 97.44 98 ALA A N 1
ATOM 732 C CA . ALA A 1 98 ? -18.136 4.448 13.878 1.00 97.44 98 ALA A CA 1
ATOM 733 C C . ALA A 1 98 ? -18.379 3.611 12.611 1.00 97.44 98 ALA A C 1
ATOM 735 O O . ALA A 1 98 ? -17.462 3.026 12.030 1.00 97.44 98 ALA A O 1
ATOM 736 N N . ARG A 1 99 ? -19.637 3.552 12.152 1.00 97.00 99 ARG A N 1
ATOM 737 C CA . ARG A 1 99 ? -20.037 2.709 11.010 1.00 97.00 99 ARG A CA 1
ATOM 738 C C . ARG A 1 99 ? -19.290 3.074 9.722 1.00 97.00 99 ARG A C 1
ATOM 740 O O . ARG A 1 99 ? -18.849 2.170 9.015 1.00 97.00 99 ARG A O 1
ATOM 747 N N . SER A 1 100 ? -19.146 4.368 9.439 1.00 95.75 100 SER A N 1
ATOM 748 C CA . SER A 1 100 ? -18.414 4.887 8.276 1.00 95.75 100 SER A CA 1
ATOM 749 C C . SER A 1 100 ? -16.930 4.520 8.336 1.00 95.75 100 SER A C 1
ATOM 751 O O . SER A 1 100 ? -16.404 3.954 7.383 1.00 95.75 100 SER A O 1
ATOM 753 N N . VAL A 1 101 ? -16.283 4.723 9.487 1.00 96.69 101 VAL A N 1
ATOM 754 C CA . VAL A 1 101 ? -14.870 4.371 9.705 1.00 96.69 101 VAL A CA 1
ATOM 755 C C . VAL A 1 101 ? -14.638 2.873 9.519 1.00 96.69 101 VAL A C 1
ATOM 757 O O . VAL A 1 101 ? -13.733 2.472 8.793 1.00 96.69 101 VAL A O 1
ATOM 760 N N . LYS A 1 102 ? -15.501 2.025 10.089 1.00 96.31 102 LYS A N 1
ATOM 761 C CA . LYS A 1 102 ? -15.436 0.570 9.887 1.00 96.31 102 LYS A CA 1
ATOM 762 C C . LYS A 1 102 ? -15.628 0.164 8.426 1.00 96.31 102 LYS A C 1
ATOM 764 O O . LYS A 1 102 ? -15.008 -0.804 7.996 1.00 96.31 102 LYS A O 1
ATOM 769 N N . LYS A 1 103 ? -16.495 0.856 7.671 1.00 95.06 103 LYS A N 1
ATOM 770 C CA . LYS A 1 103 ? -16.682 0.607 6.230 1.00 95.06 103 LYS A CA 1
ATOM 771 C C . LYS A 1 103 ? -15.370 0.858 5.489 1.00 95.06 103 LYS A C 1
ATOM 773 O O . LYS A 1 103 ? -14.881 -0.055 4.836 1.00 95.06 103 LYS A O 1
ATOM 778 N N . VAL A 1 104 ? -14.780 2.038 5.670 1.00 96.06 104 VAL A N 1
ATOM 779 C CA . VAL A 1 104 ? -13.523 2.423 5.011 1.00 96.06 104 VAL A CA 1
ATOM 780 C C . VAL A 1 104 ? -12.371 1.513 5.439 1.00 96.06 104 VAL A C 1
ATOM 782 O O . VAL A 1 104 ? -11.627 1.022 4.596 1.00 96.06 104 VAL A O 1
ATOM 785 N N . ARG A 1 105 ? -12.258 1.186 6.732 1.00 96.19 105 ARG A N 1
ATOM 786 C CA . ARG A 1 105 ? -11.240 0.249 7.228 1.00 96.19 105 ARG A CA 1
ATOM 787 C C . ARG A 1 105 ? -11.320 -1.107 6.528 1.00 96.19 105 ARG A C 1
ATOM 789 O O . ARG A 1 105 ? -10.301 -1.604 6.065 1.00 96.19 105 ARG A O 1
ATOM 796 N N . ARG A 1 106 ? -12.526 -1.669 6.386 1.00 95.19 106 ARG A N 1
ATOM 797 C CA . ARG A 1 106 ? -12.733 -2.932 5.660 1.00 95.19 106 ARG A CA 1
ATOM 798 C C . ARG A 1 106 ? -12.344 -2.839 4.184 1.00 95.19 106 ARG A C 1
ATOM 800 O O . ARG A 1 106 ? -11.867 -3.824 3.634 1.00 95.19 106 ARG A O 1
ATOM 807 N N . MET A 1 107 ? -12.517 -1.680 3.545 1.00 94.38 107 MET A N 1
ATOM 808 C CA . MET A 1 107 ? -12.061 -1.466 2.164 1.00 94.38 107 MET A CA 1
ATOM 809 C C . MET A 1 107 ? -10.531 -1.537 2.067 1.00 94.38 107 MET A C 1
ATOM 811 O O . MET A 1 107 ? -10.008 -2.217 1.181 1.00 94.38 107 MET A O 1
ATOM 815 N N . TYR A 1 108 ? -9.814 -0.934 3.023 1.00 96.31 108 TYR A N 1
ATOM 816 C CA . TYR A 1 108 ? -8.354 -1.049 3.118 1.00 96.31 108 TYR A CA 1
ATOM 817 C C . TYR A 1 108 ? -7.893 -2.480 3.432 1.00 96.31 108 TYR A C 1
ATOM 819 O O . TYR A 1 108 ? -6.979 -2.972 2.773 1.00 96.31 108 TYR A O 1
ATOM 827 N N . GLU A 1 109 ? -8.535 -3.167 4.382 1.00 96.12 109 GLU A N 1
ATOM 828 C CA . GLU A 1 109 ? -8.245 -4.571 4.730 1.00 96.12 109 GLU A CA 1
ATOM 829 C C . GLU A 1 109 ? -8.427 -5.498 3.514 1.00 96.12 109 GLU A C 1
ATOM 831 O O . GLU A 1 109 ? -7.538 -6.290 3.195 1.00 96.12 109 GLU A O 1
ATOM 836 N N . ALA A 1 110 ? -9.537 -5.354 2.782 1.00 94.44 110 ALA A N 1
ATOM 837 C CA . ALA A 1 110 ? -9.812 -6.140 1.579 1.00 94.44 110 ALA A CA 1
ATOM 838 C C . ALA A 1 110 ? -8.792 -5.867 0.463 1.00 94.44 110 ALA A C 1
ATOM 840 O O . ALA A 1 110 ? -8.349 -6.787 -0.225 1.00 94.44 110 ALA A O 1
ATOM 841 N N . SER A 1 111 ? -8.387 -4.609 0.293 1.00 95.31 111 SER A N 1
ATOM 842 C CA . SER A 1 111 ? -7.397 -4.227 -0.720 1.00 95.31 111 SER A CA 1
ATOM 843 C C . SER A 1 111 ? -6.005 -4.737 -0.367 1.00 95.31 111 SER A C 1
ATOM 845 O O . SER A 1 111 ? -5.292 -5.229 -1.237 1.00 95.31 111 SER A O 1
ATOM 847 N N . PHE A 1 112 ? -5.638 -4.697 0.914 1.00 96.81 112 PHE A N 1
ATOM 848 C CA . PHE A 1 112 ? -4.401 -5.287 1.413 1.00 96.81 112 PHE A CA 1
ATOM 849 C C . PHE A 1 112 ? -4.356 -6.803 1.172 1.00 96.81 112 PHE A C 1
ATOM 851 O O . PHE A 1 112 ? -3.376 -7.311 0.627 1.00 96.81 112 PHE A O 1
ATOM 858 N N . ALA A 1 113 ? -5.436 -7.517 1.504 1.00 95.69 113 ALA A N 1
ATOM 859 C CA . ALA A 1 113 ? -5.545 -8.952 1.251 1.00 95.69 113 ALA A CA 1
ATOM 860 C C . ALA A 1 113 ? -5.436 -9.285 -0.245 1.00 95.69 113 ALA A C 1
ATOM 862 O O . ALA A 1 113 ? -4.730 -10.221 -0.622 1.00 95.69 113 ALA A O 1
ATOM 863 N N . ALA A 1 114 ? -6.083 -8.497 -1.106 1.00 93.62 114 ALA A N 1
ATOM 864 C CA . ALA A 1 114 ? -5.989 -8.670 -2.550 1.00 93.62 114 ALA A CA 1
ATOM 865 C C . ALA A 1 114 ? -4.568 -8.399 -3.084 1.00 93.62 114 ALA A C 1
ATOM 867 O O . ALA A 1 114 ? -4.104 -9.150 -3.936 1.00 93.62 114 ALA A O 1
ATOM 868 N N . MET A 1 115 ? -3.839 -7.411 -2.551 1.00 94.94 115 MET A N 1
ATOM 869 C CA . MET A 1 115 ? -2.431 -7.180 -2.914 1.00 94.94 115 MET A CA 1
ATOM 870 C C . MET A 1 115 ? -1.520 -8.355 -2.533 1.00 94.94 115 MET A C 1
ATOM 872 O O . MET A 1 115 ? -0.658 -8.735 -3.323 1.00 94.94 115 MET A O 1
ATOM 876 N N . LEU A 1 116 ? -1.720 -8.956 -1.355 1.00 94.81 116 LEU A N 1
ATOM 877 C CA . LEU A 1 116 ? -0.958 -10.131 -0.910 1.00 94.81 116 LEU A CA 1
ATOM 878 C C . LEU A 1 116 ? -1.267 -11.393 -1.723 1.00 94.81 116 LEU A C 1
ATOM 880 O O . LEU A 1 116 ? -0.389 -12.233 -1.902 1.00 94.81 116 LEU A O 1
ATOM 884 N N . ALA A 1 117 ? -2.499 -11.525 -2.217 1.00 93.12 117 ALA A N 1
ATOM 885 C CA . ALA A 1 117 ? -2.899 -12.641 -3.067 1.00 93.12 117 ALA A CA 1
ATOM 886 C C . ALA A 1 117 ? -2.283 -12.567 -4.476 1.00 93.12 117 ALA A C 1
ATOM 888 O O . ALA A 1 117 ? -2.168 -13.590 -5.153 1.00 93.12 117 ALA A O 1
ATOM 889 N N . LEU A 1 118 ? -1.881 -11.375 -4.930 1.00 92.56 118 LEU A N 1
ATOM 890 C CA . LEU A 1 118 ? -1.201 -11.221 -6.209 1.00 92.56 118 LEU A CA 1
ATOM 891 C C . LEU A 1 118 ? 0.235 -11.753 -6.121 1.00 92.56 118 LEU A C 1
ATOM 893 O O . LEU A 1 118 ? 0.977 -11.383 -5.205 1.00 92.56 118 LEU A O 1
ATOM 897 N N . PRO A 1 119 ? 0.689 -12.555 -7.099 1.00 93.31 119 PRO A N 1
ATOM 898 C CA . PRO A 1 119 ? 2.091 -12.916 -7.182 1.00 93.31 119 PRO A CA 1
ATOM 899 C C . PRO A 1 119 ? 2.930 -11.670 -7.469 1.00 93.31 119 PRO A C 1
ATOM 901 O O . PRO A 1 119 ? 2.530 -10.785 -8.228 1.00 93.31 119 PRO A O 1
ATOM 904 N N . ARG A 1 120 ? 4.141 -11.624 -6.908 1.00 95.62 120 ARG A N 1
ATOM 905 C CA . ARG A 1 120 ? 5.104 -10.571 -7.243 1.00 95.62 120 ARG A CA 1
ATOM 906 C C . ARG A 1 120 ? 5.361 -10.580 -8.761 1.00 95.62 120 ARG A C 1
ATOM 908 O O . ARG A 1 120 ? 5.750 -11.638 -9.264 1.00 95.62 120 ARG A O 1
ATOM 915 N N . PRO A 1 121 ? 5.225 -9.444 -9.475 1.00 97.00 121 PRO A N 1
ATOM 916 C CA . PRO A 1 121 ? 5.421 -9.395 -10.923 1.00 97.00 121 PRO A CA 1
ATOM 917 C C . PRO A 1 121 ? 6.808 -9.888 -11.344 1.00 97.00 121 PRO A C 1
ATOM 919 O O . PRO A 1 121 ? 7.823 -9.508 -10.748 1.00 97.00 121 PRO A O 1
ATOM 922 N N . LYS A 1 122 ? 6.865 -10.732 -12.376 1.00 96.88 122 LYS A N 1
ATOM 923 C CA . LYS A 1 122 ? 8.107 -11.311 -12.926 1.00 96.88 122 LYS A CA 1
ATOM 924 C C . LYS A 1 122 ? 8.332 -10.955 -14.391 1.00 96.88 122 LYS A C 1
ATOM 926 O O . LYS A 1 122 ? 9.482 -10.877 -14.809 1.00 96.88 122 LYS A O 1
ATOM 931 N N . ASP A 1 123 ? 7.255 -10.696 -15.116 1.00 95.81 123 ASP A N 1
ATOM 932 C CA . ASP A 1 123 ? 7.224 -10.386 -16.542 1.00 95.81 123 ASP A CA 1
ATOM 933 C C . ASP A 1 123 ? 6.045 -9.454 -16.870 1.00 95.81 123 ASP A C 1
ATOM 935 O O . ASP A 1 123 ? 5.224 -9.144 -16.002 1.00 95.81 123 ASP A O 1
ATOM 939 N N . ASN A 1 124 ? 5.947 -9.033 -18.132 1.00 92.31 124 ASN A N 1
ATOM 940 C CA . ASN A 1 124 ? 4.900 -8.125 -18.605 1.00 92.31 124 ASN A CA 1
ATOM 941 C C . ASN A 1 124 ? 3.480 -8.692 -18.437 1.00 92.31 124 ASN A C 1
ATOM 943 O O . ASN A 1 124 ? 2.540 -7.927 -18.263 1.00 92.31 124 ASN A O 1
ATOM 947 N N . SER A 1 125 ? 3.296 -10.017 -18.480 1.00 93.75 125 SER A N 1
ATOM 948 C CA . SER A 1 125 ? 1.963 -10.612 -18.322 1.00 93.75 125 SER A CA 1
ATOM 949 C C . SER A 1 125 ? 1.473 -10.480 -16.879 1.00 93.75 125 SER A C 1
ATOM 951 O O . SER A 1 125 ? 0.353 -10.044 -16.631 1.00 93.75 125 SER A O 1
AT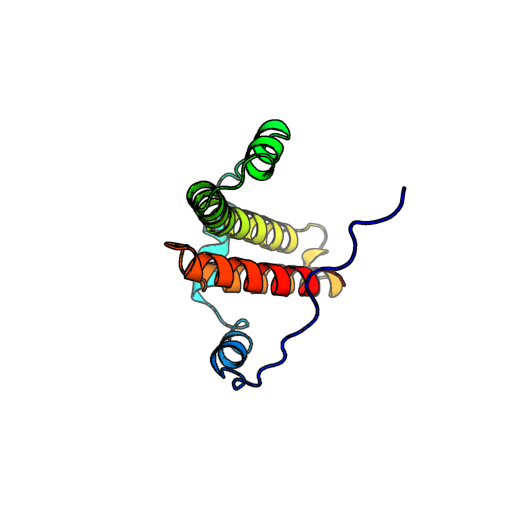OM 953 N N . THR A 1 126 ? 2.346 -10.778 -15.914 1.00 94.50 126 THR A N 1
ATOM 954 C CA . THR A 1 126 ? 2.048 -10.627 -14.482 1.00 94.50 126 THR A CA 1
ATOM 955 C C . THR A 1 126 ? 1.946 -9.165 -14.056 1.00 94.50 126 THR A C 1
ATOM 957 O O . THR A 1 126 ? 1.199 -8.845 -13.135 1.00 94.50 126 THR A O 1
ATOM 960 N N . GLU A 1 127 ? 2.674 -8.274 -14.728 1.00 95.56 127 GLU A N 1
ATOM 961 C CA . GLU A 1 127 ? 2.546 -6.833 -14.537 1.00 95.56 127 GLU A CA 1
ATOM 962 C C . GLU A 1 127 ? 1.176 -6.320 -14.998 1.00 95.56 127 GLU A C 1
ATOM 964 O O . GLU A 1 127 ? 0.513 -5.635 -14.223 1.00 95.56 127 GLU A O 1
ATOM 969 N N . MET A 1 128 ? 0.696 -6.743 -16.172 1.00 94.38 128 MET A N 1
ATOM 970 C CA . MET A 1 128 ? -0.641 -6.387 -16.661 1.00 94.38 128 MET A CA 1
ATOM 971 C C . MET A 1 128 ? -1.744 -6.810 -15.678 1.00 94.38 128 MET A C 1
ATOM 973 O O . MET A 1 128 ? -2.647 -6.036 -15.375 1.00 94.38 128 MET A O 1
ATOM 977 N N . VAL A 1 129 ? -1.636 -8.014 -15.103 1.00 94.81 129 VAL A N 1
ATOM 978 C CA . VAL A 1 129 ? -2.585 -8.497 -14.081 1.00 94.81 129 VAL A CA 1
ATOM 979 C C . VAL A 1 129 ? -2.587 -7.601 -12.838 1.00 94.81 129 VAL A C 1
ATOM 981 O O . VAL A 1 129 ? -3.651 -7.323 -12.274 1.00 94.81 129 VAL A O 1
ATOM 984 N N . LEU A 1 130 ? -1.411 -7.136 -12.402 1.00 95.69 130 LEU A N 1
ATOM 985 C CA . LEU A 1 130 ? -1.316 -6.167 -11.313 1.00 95.69 130 LEU A CA 1
ATOM 986 C C . LEU A 1 130 ? -2.007 -4.856 -11.708 1.00 95.69 130 LEU A C 1
ATOM 988 O O . LEU A 1 130 ? -2.822 -4.365 -10.931 1.00 95.69 130 LEU A O 1
ATOM 992 N N . ALA A 1 131 ? -1.737 -4.320 -12.899 1.00 95.19 131 ALA A N 1
ATOM 993 C CA . ALA A 1 131 ? -2.338 -3.077 -13.382 1.00 95.19 131 ALA A CA 1
ATOM 994 C C . ALA A 1 131 ? -3.877 -3.145 -13.425 1.00 95.19 131 ALA A C 1
ATOM 996 O O . ALA A 1 131 ? -4.543 -2.273 -12.866 1.00 95.19 131 ALA A O 1
ATOM 997 N N . ASP A 1 132 ? -4.450 -4.213 -13.986 1.00 95.25 132 ASP A N 1
ATOM 998 C CA . ASP A 1 132 ? -5.905 -4.425 -14.034 1.00 95.25 132 ASP A CA 1
ATOM 999 C C . ASP A 1 132 ? -6.523 -4.510 -12.631 1.00 95.25 132 ASP A C 1
ATOM 1001 O O . ASP A 1 132 ? -7.601 -3.963 -12.349 1.00 95.25 132 ASP A O 1
ATOM 1005 N N . THR A 1 133 ? -5.814 -5.171 -11.714 1.00 93.50 133 THR A N 1
ATOM 1006 C CA . THR A 1 133 ? -6.243 -5.279 -10.320 1.00 93.50 133 THR A CA 1
ATOM 1007 C C . THR A 1 133 ? -6.208 -3.919 -9.626 1.00 93.50 133 THR A C 1
ATOM 1009 O O . THR A 1 133 ? -7.164 -3.572 -8.931 1.00 93.50 133 THR A O 1
ATOM 1012 N N . LEU A 1 134 ? -5.160 -3.119 -9.848 1.00 94.69 134 LEU A N 1
ATOM 1013 C CA . LEU A 1 134 ? -5.045 -1.765 -9.304 1.00 94.69 134 LEU A CA 1
ATOM 1014 C C . LEU A 1 134 ? -6.137 -0.839 -9.849 1.00 94.69 134 LEU A C 1
ATOM 1016 O O . LEU A 1 134 ? -6.752 -0.118 -9.067 1.00 94.69 134 LEU A O 1
ATOM 1020 N N . THR A 1 135 ? -6.451 -0.910 -11.143 1.00 94.56 135 THR A N 1
ATOM 1021 C CA . THR A 1 135 ? -7.581 -0.175 -11.732 1.00 94.56 135 THR A CA 1
ATOM 1022 C C . THR A 1 135 ? -8.899 -0.576 -11.073 1.00 94.56 135 THR A C 1
ATOM 1024 O O . THR A 1 135 ? -9.721 0.272 -10.733 1.00 94.56 135 THR A O 1
ATOM 1027 N N . THR A 1 136 ? -9.104 -1.868 -10.814 1.00 92.06 136 THR A N 1
ATOM 1028 C CA . THR A 1 136 ? -10.298 -2.344 -10.098 1.00 92.06 136 THR A CA 1
ATOM 1029 C C . THR A 1 136 ? -10.338 -1.842 -8.650 1.00 92.06 136 THR A C 1
ATOM 1031 O O . THR A 1 136 ? -11.402 -1.485 -8.147 1.00 92.06 136 THR A O 1
ATOM 1034 N N . MET A 1 137 ? -9.196 -1.818 -7.959 1.00 91.75 137 MET A N 1
ATOM 1035 C CA . MET A 1 137 ? -9.091 -1.287 -6.597 1.00 91.75 137 MET A CA 1
ATOM 1036 C C . MET A 1 137 ? -9.358 0.216 -6.548 1.00 91.75 137 MET A C 1
ATOM 1038 O O . MET A 1 137 ? -10.019 0.660 -5.614 1.00 91.75 137 MET A O 1
ATOM 1042 N N . LEU A 1 138 ? -8.875 0.982 -7.528 1.00 92.19 138 LEU A N 1
ATOM 1043 C CA . LEU A 1 138 ? -9.079 2.427 -7.604 1.00 92.19 138 LEU A CA 1
ATOM 1044 C C . LEU A 1 138 ? -10.571 2.767 -7.632 1.00 92.19 138 LEU A C 1
ATOM 1046 O O . LEU A 1 138 ? -11.031 3.463 -6.734 1.00 92.19 138 LEU A O 1
ATOM 1050 N N . HIS A 1 139 ? -11.329 2.177 -8.561 1.00 91.12 139 HIS A N 1
ATOM 1051 C CA . HIS A 1 139 ? -12.778 2.394 -8.659 1.00 91.12 139 HIS A CA 1
ATOM 1052 C C . HIS A 1 139 ? -13.522 2.037 -7.364 1.00 91.12 139 HIS A C 1
ATOM 1054 O O . HIS A 1 139 ? -14.504 2.673 -7.002 1.00 91.12 139 HIS A O 1
ATOM 1060 N N . LYS A 1 140 ? -13.048 1.033 -6.612 1.00 86.31 140 LYS A N 1
ATOM 1061 C CA . LYS A 1 140 ? -13.653 0.676 -5.318 1.00 86.31 140 LYS A CA 1
ATOM 1062 C C . LYS A 1 140 ? -13.475 1.752 -4.242 1.00 86.31 140 LYS A C 1
ATOM 1064 O O . LYS A 1 140 ? -14.215 1.695 -3.270 1.00 86.31 140 LYS A O 1
ATOM 1069 N N . HIS A 1 141 ? -12.510 2.663 -4.369 1.00 88.62 141 HIS A N 1
ATOM 1070 C CA . HIS A 1 141 ? -12.231 3.728 -3.393 1.00 88.62 141 HIS A CA 1
ATOM 1071 C C . HIS A 1 141 ? -12.710 5.116 -3.847 1.00 88.62 141 HIS A C 1
ATOM 1073 O O . HIS A 1 141 ? -12.333 6.105 -3.223 1.00 88.62 141 HIS A O 1
ATOM 1079 N N . GLU A 1 142 ? -13.497 5.208 -4.922 1.00 86.81 142 GLU A N 1
ATOM 1080 C CA . GLU A 1 142 ? -14.041 6.487 -5.404 1.00 86.81 142 GLU A CA 1
ATOM 1081 C C . GLU A 1 142 ? -15.225 7.003 -4.555 1.00 86.81 142 GLU A C 1
ATOM 1083 O O . GLU A 1 142 ? -15.457 8.212 -4.535 1.00 86.81 142 GLU A O 1
ATOM 1088 N N . ASP A 1 143 ? -15.896 6.122 -3.797 1.00 57.34 143 ASP A N 1
ATOM 1089 C CA . ASP A 1 143 ? -17.094 6.391 -2.969 1.00 57.34 143 ASP A CA 1
ATOM 1090 C C . ASP A 1 143 ? -16.878 6.178 -1.453 1.00 57.34 143 ASP A C 1
ATOM 1092 O O . ASP A 1 143 ? -17.675 6.717 -0.641 1.00 57.34 143 ASP A O 1
#

Secondary structure (DSSP, 8-state):
------------------THHHHHHSSGGG-HHHHHHHHHHTTSPP----HHHHHHHHHS--HHHHHHHHHHHHHHHHHHHHHHHHHHHS-TTTGGGSHHHHHHHHHHHHHHHHHHHSPPP-SHHHHHHHHHHHHHHHHHT--

Radius of gyration: 18.41 Å; chains: 1; bounding box: 32×41×57 Å

pLDDT: mean 82.64, std 22.99, range [30.53, 98.62]

Organism: NCBI:txid708627

InterPro domains:
  IPR018955 Branched-chain alpha-ketoacid dehydrogenase kinase/Pyruvate dehydrogenase kinase, N-terminal [PF10436] (48-143)
  IPR036784 Alpha-ketoacid/pyruvate dehydrogenase kinase, N-terminal domain superfamily [G3DSA:1.20.140.20] (25-143)
  IPR036784 Alpha-ketoacid/pyruvate dehydrogenase kinase, N-terminal domain superfamily [SSF69012] (35-143)
  IPR039028 PDK/BCKDK protein kinase [PTHR11947] (31-143)